Protein AF-A0A317HH00-F1 (afdb_monomer)

Radius of gyration: 15.21 Å; Cα contacts (8 Å, |Δi|>4): 54; chains: 1; bounding box: 40×16×40 Å

Nearest PDB structures (foldseek):
  6grj-assembly1_F  TM=3.739E-01  e=3.096E+00  Aeromonas hydrophila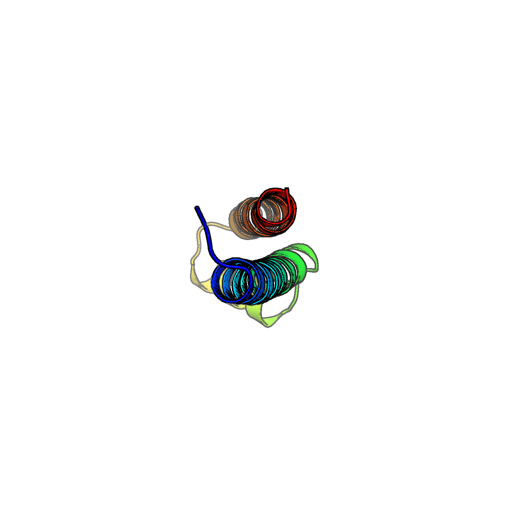
  7a0g-assembly1_JJJ  TM=3.721E-01  e=2.917E+00  Serratia marcescens
  7a0g-assembly1_FFF  TM=3.728E-01  e=4.169E+00  Serratia marcescens
  1wp7-assembly1_A  TM=3.720E-01  e=6.322E+00  Henipavirus nipahense
  7nsu-assembly1_D  TM=3.505E-01  e=5.289E+00  Escherichia coli

pLDDT: mean 96.28, std 5.49, range [68.44, 98.69]

Solvent-accessible surface area (backbone atoms only — not comparable to full-atom values): 3488 Å² total; per-residue (Å²): 132,87,51,72,69,59,55,51,53,51,51,54,52,39,52,51,51,22,51,51,29,34,52,57,10,45,40,34,61,71,55,38,64,72,46,51,52,53,37,55,74,67,66,82,44,67,68,58,43,45,55,52,12,51,50,29,35,52,47,21,56,62,56,76,112

Structure (mmCIF, N/CA/C/O backbone):
data_AF-A0A317HH00-F1
#
_entry.id   AF-A0A317HH00-F1
#
loop_
_atom_site.group_PDB
_atom_site.id
_atom_site.type_symbol
_atom_site.label_atom_id
_atom_site.label_alt_id
_atom_site.label_comp_id
_atom_site.label_asym_id
_atom_site.label_entity_id
_atom_site.label_seq_id
_atom_site.pdbx_PDB_ins_code
_atom_site.Cartn_x
_atom_site.Cartn_y
_atom_site.Cartn_z
_atom_site.occupancy
_atom_site.B_iso_or_equiv
_atom_site.auth_seq_id
_atom_site.auth_comp_id
_atom_site.auth_asym_id
_atom_site.auth_atom_id
_atom_site.pdbx_PDB_model_num
ATOM 1 N N . MET A 1 1 ? -26.908 -5.763 18.209 1.00 68.44 1 MET A N 1
ATOM 2 C CA . MET A 1 1 ? -26.157 -4.776 19.019 1.00 68.44 1 MET A CA 1
ATOM 3 C C . MET A 1 1 ? -24.710 -5.240 19.099 1.00 68.44 1 MET A C 1
ATOM 5 O O . MET A 1 1 ? -24.461 -6.294 19.666 1.00 68.44 1 MET A O 1
ATOM 9 N N . ARG A 1 2 ? -23.769 -4.548 18.452 1.00 70.94 2 ARG A N 1
ATOM 10 C CA . ARG A 1 2 ? -22.341 -4.915 18.487 1.00 70.94 2 ARG A CA 1
ATOM 1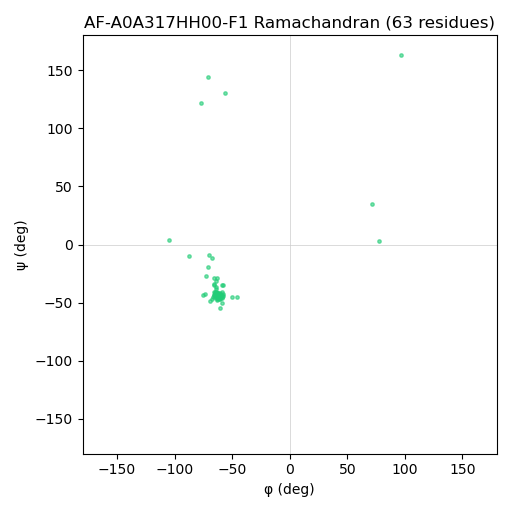1 C C . ARG A 1 2 ? -21.788 -4.462 19.844 1.00 70.94 2 ARG A C 1
ATOM 13 O O . ARG A 1 2 ? -21.949 -3.299 20.206 1.00 70.94 2 ARG A O 1
ATOM 20 N N . SER A 1 3 ? -21.237 -5.375 20.634 1.00 84.00 3 SER A N 1
ATOM 21 C CA . SER A 1 3 ? -20.708 -5.062 21.963 1.00 84.00 3 SER A CA 1
ATOM 22 C C . SER A 1 3 ? -19.412 -4.245 21.850 1.00 84.00 3 SER A C 1
ATOM 24 O O . SER A 1 3 ? -18.613 -4.456 20.940 1.00 84.00 3 SER A O 1
ATOM 26 N N . ARG A 1 4 ? -19.194 -3.302 22.781 1.00 86.25 4 ARG A N 1
ATOM 27 C CA . ARG A 1 4 ? -18.014 -2.409 22.813 1.00 86.25 4 ARG A CA 1
ATOM 28 C C . ARG A 1 4 ? -16.665 -3.123 22.573 1.00 86.25 4 ARG A C 1
ATOM 30 O O . ARG A 1 4 ? -15.906 -2.612 21.752 1.00 86.25 4 ARG A O 1
ATOM 37 N N . PRO A 1 5 ? -16.358 -4.285 23.193 1.00 91.25 5 PRO A N 1
ATOM 38 C CA . PRO A 1 5 ? -15.100 -4.994 22.931 1.00 91.25 5 PRO A CA 1
ATOM 39 C C . PRO A 1 5 ? -14.979 -5.492 21.487 1.00 91.25 5 PRO A C 1
ATOM 41 O O . PRO A 1 5 ? -13.908 -5.392 20.900 1.00 91.25 5 PRO A O 1
ATOM 44 N N . VAL A 1 6 ? -16.074 -5.964 20.882 1.00 93.69 6 VAL A N 1
ATOM 45 C CA . VAL A 1 6 ? -16.074 -6.429 19.487 1.00 93.69 6 VAL A CA 1
ATOM 46 C C . VAL A 1 6 ? -15.760 -5.272 18.545 1.00 93.69 6 VAL A C 1
ATOM 48 O O . VAL A 1 6 ? -14.947 -5.426 17.641 1.00 93.69 6 VAL A O 1
ATOM 51 N N . THR A 1 7 ? -16.343 -4.095 18.780 1.00 94.38 7 THR A N 1
ATOM 52 C CA . THR A 1 7 ? -16.044 -2.895 17.987 1.00 94.38 7 THR A CA 1
ATOM 53 C C . THR A 1 7 ? -14.570 -2.498 18.083 1.00 94.38 7 THR A C 1
ATOM 55 O O . THR A 1 7 ? -13.967 -2.193 17.061 1.00 94.38 7 THR A O 1
ATOM 58 N N . ILE A 1 8 ? -13.972 -2.545 19.278 1.00 95.44 8 ILE A N 1
ATOM 59 C CA . ILE A 1 8 ? -12.547 -2.226 19.469 1.00 95.44 8 ILE A CA 1
ATOM 60 C C . ILE A 1 8 ? -11.662 -3.221 18.713 1.00 95.44 8 ILE A C 1
ATOM 62 O O . ILE A 1 8 ? -10.772 -2.803 17.980 1.00 95.44 8 ILE A O 1
ATOM 66 N N . ILE A 1 9 ? -11.930 -4.523 18.848 1.00 96.38 9 ILE A N 1
ATOM 67 C CA . ILE A 1 9 ? -11.168 -5.574 18.156 1.00 96.38 9 ILE A CA 1
ATOM 68 C C . ILE A 1 9 ? -11.217 -5.366 16.641 1.00 96.38 9 ILE A C 1
ATOM 70 O O . ILE A 1 9 ? -10.190 -5.442 15.972 1.00 96.38 9 ILE A O 1
ATOM 74 N N . LEU A 1 1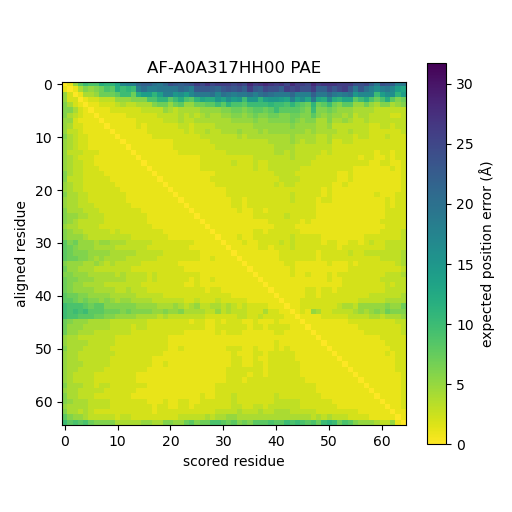0 ? -12.399 -5.065 16.105 1.00 95.69 10 LEU A N 1
ATOM 75 C CA . LEU A 1 10 ? -12.568 -4.816 14.678 1.00 95.69 10 LEU A CA 1
ATOM 76 C C . LEU A 1 10 ? -11.761 -3.609 14.210 1.00 95.69 10 LEU A C 1
ATOM 78 O O . LEU A 1 10 ? -11.060 -3.725 13.215 1.00 95.69 10 LEU A O 1
ATOM 82 N N . TRP A 1 11 ? -11.799 -2.498 14.946 1.00 96.75 11 TRP A N 1
ATOM 83 C CA . TRP A 1 11 ? -11.008 -1.311 14.614 1.00 96.75 11 TRP A CA 1
ATOM 84 C C . TRP A 1 11 ? -9.504 -1.574 14.658 1.00 96.75 11 TRP A C 1
ATOM 86 O O . TRP A 1 11 ? -8.780 -1.141 13.766 1.00 96.75 11 TRP A O 1
ATOM 96 N N . VAL A 1 12 ? -9.026 -2.313 15.662 1.00 97.31 12 VAL A N 1
ATOM 97 C CA . VAL A 1 12 ? -7.608 -2.685 15.761 1.00 97.31 12 VAL A CA 1
ATOM 98 C C . VAL A 1 12 ? -7.186 -3.528 14.558 1.00 97.31 12 VAL A C 1
ATOM 100 O O . VAL A 1 12 ? -6.169 -3.233 13.932 1.00 97.31 12 VAL A O 1
ATOM 103 N N . LEU A 1 13 ? -7.981 -4.539 14.194 1.00 97.44 13 LEU A N 1
ATOM 104 C CA . LEU A 1 13 ? -7.716 -5.368 13.016 1.00 97.44 13 LEU A CA 1
AT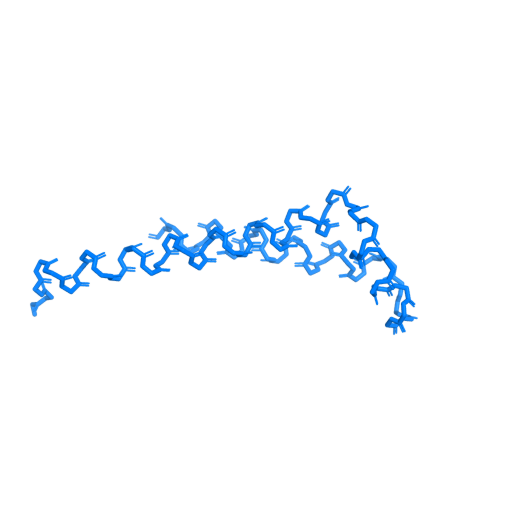OM 105 C C . LEU A 1 13 ? -7.774 -4.549 11.720 1.00 97.44 13 LEU A C 1
ATOM 107 O O . LEU A 1 13 ? -6.920 -4.711 10.856 1.00 97.44 13 LEU A O 1
ATOM 111 N N . GLN A 1 14 ? -8.741 -3.645 11.599 1.00 97.38 14 GLN A N 1
ATOM 112 C CA . GLN A 1 14 ? -8.932 -2.786 10.432 1.00 97.38 14 GLN A CA 1
ATOM 113 C C . GLN A 1 14 ? -7.737 -1.848 10.224 1.00 97.38 14 GLN A C 1
ATOM 115 O O . GLN A 1 14 ? -7.198 -1.786 9.121 1.00 97.38 14 GLN A O 1
ATOM 120 N N . ILE A 1 15 ? -7.249 -1.204 11.290 1.00 98.19 15 ILE A N 1
ATOM 121 C CA . ILE A 1 15 ? -6.038 -0.371 11.251 1.00 98.19 15 ILE A CA 1
ATOM 122 C C . ILE A 1 15 ? -4.807 -1.212 10.903 1.00 98.19 15 ILE A C 1
ATOM 124 O O . ILE A 1 15 ? -3.996 -0.790 10.080 1.00 98.19 15 ILE A O 1
ATOM 128 N N . ALA A 1 16 ? -4.666 -2.403 11.492 1.00 98.44 16 ALA A N 1
ATOM 129 C CA . ALA A 1 16 ? -3.541 -3.287 11.199 1.00 98.44 16 ALA A CA 1
ATOM 130 C C . ALA A 1 16 ? -3.510 -3.691 9.715 1.00 98.44 16 ALA A C 1
ATOM 132 O O . ALA A 1 16 ? -2.470 -3.573 9.066 1.00 98.44 16 ALA A O 1
ATOM 133 N N . VAL A 1 17 ? -4.650 -4.098 9.149 1.00 98.25 17 VAL A N 1
ATOM 134 C CA . VAL A 1 17 ? -4.751 -4.461 7.726 1.00 98.25 17 VAL A CA 1
ATOM 135 C C . VAL A 1 17 ? -4.522 -3.245 6.827 1.00 98.25 17 VAL A C 1
ATOM 137 O O . VAL A 1 17 ? -3.757 -3.344 5.867 1.00 98.25 17 VAL A O 1
ATOM 140 N N . ALA A 1 18 ? -5.108 -2.088 7.148 1.00 98.44 18 ALA A N 1
ATOM 141 C CA . ALA A 1 18 ? -4.877 -0.854 6.398 1.00 98.44 18 ALA A CA 1
ATOM 142 C C . ALA A 1 18 ? -3.386 -0.475 6.382 1.00 98.44 18 ALA A C 1
ATOM 144 O O . ALA A 1 18 ? -2.843 -0.150 5.327 1.00 98.44 18 ALA A O 1
ATOM 145 N N . ALA A 1 19 ? -2.691 -0.596 7.518 1.00 98.50 19 ALA A N 1
ATOM 146 C CA . ALA A 1 19 ? -1.254 -0.354 7.602 1.00 98.50 19 ALA A CA 1
ATOM 147 C C . ALA A 1 19 ? -0.448 -1.332 6.731 1.00 98.50 19 ALA A C 1
ATOM 149 O O . ALA A 1 19 ? 0.457 -0.904 6.014 1.00 98.50 19 ALA A O 1
ATOM 150 N N . MET A 1 20 ? -0.791 -2.625 6.731 1.00 98.56 20 MET A N 1
ATOM 151 C CA . MET A 1 20 ? -0.132 -3.619 5.872 1.00 98.56 20 MET A CA 1
ATOM 152 C C . MET A 1 20 ? -0.291 -3.281 4.387 1.00 98.56 20 MET A C 1
ATOM 154 O O . MET A 1 20 ? 0.693 -3.300 3.647 1.00 98.56 20 MET A O 1
ATOM 158 N N . PHE A 1 21 ? -1.504 -2.925 3.960 1.00 98.50 21 PHE A N 1
ATOM 159 C CA . PHE A 1 21 ? -1.781 -2.524 2.580 1.00 98.50 21 PHE A CA 1
ATOM 160 C C . PHE A 1 21 ? -1.045 -1.235 2.206 1.00 98.50 21 PHE A C 1
ATOM 162 O O . PHE A 1 21 ? -0.474 -1.151 1.122 1.00 98.50 21 PHE A O 1
ATOM 169 N N . LEU A 1 22 ? -0.993 -0.253 3.109 1.00 98.44 22 LEU A N 1
ATOM 170 C CA . LEU A 1 22 ? -0.291 1.005 2.867 1.00 98.44 22 LEU A CA 1
ATOM 171 C C . LEU A 1 22 ? 1.223 0.799 2.734 1.00 98.44 22 LEU A C 1
ATOM 173 O O . LEU A 1 22 ? 1.840 1.392 1.854 1.00 98.44 22 LEU A O 1
ATOM 177 N N . ILE A 1 23 ? 1.825 -0.062 3.558 1.00 98.62 23 ILE A N 1
ATOM 178 C CA . ILE A 1 23 ? 3.253 -0.402 3.466 1.00 98.62 23 ILE A CA 1
ATOM 179 C C . ILE A 1 23 ? 3.535 -1.182 2.175 1.00 98.62 23 ILE A C 1
ATOM 181 O O . ILE A 1 23 ? 4.471 -0.859 1.438 1.00 98.62 23 ILE A O 1
ATOM 185 N N . ALA A 1 24 ? 2.718 -2.191 1.866 1.00 98.38 24 ALA A N 1
ATOM 186 C CA . ALA A 1 24 ? 2.874 -2.999 0.661 1.00 98.38 24 ALA A CA 1
ATOM 187 C C . ALA A 1 24 ? 2.705 -2.156 -0.613 1.00 98.38 24 ALA A C 1
ATOM 189 O O . ALA A 1 24 ? 3.561 -2.215 -1.500 1.00 98.38 24 ALA A O 1
ATOM 190 N N . GLY A 1 25 ? 1.664 -1.328 -0.676 1.00 98.50 25 GLY A N 1
ATOM 191 C CA . GLY A 1 25 ? 1.368 -0.485 -1.830 1.00 98.50 25 GLY A CA 1
ATOM 192 C C . GLY A 1 25 ? 2.329 0.687 -1.939 1.00 98.50 25 GLY A C 1
ATOM 193 O O . GLY A 1 25 ? 2.863 0.961 -3.012 1.00 98.50 25 GLY A O 1
ATOM 194 N N . GLY A 1 26 ? 2.639 1.328 -0.813 1.00 98.56 26 GLY A N 1
ATOM 195 C CA . GLY A 1 26 ? 3.617 2.407 -0.734 1.00 98.56 26 GLY A CA 1
ATOM 196 C C . GLY A 1 26 ? 5.008 1.957 -1.172 1.00 98.56 26 GLY A C 1
ATOM 197 O O . GLY A 1 26 ? 5.632 2.638 -1.978 1.00 98.56 26 GLY A O 1
ATOM 198 N N . SER A 1 27 ? 5.475 0.781 -0.735 1.00 98.56 27 SER A N 1
ATOM 199 C CA . SER A 1 27 ? 6.772 0.236 -1.174 1.00 98.56 27 SER A CA 1
ATOM 200 C C . SER A 1 27 ? 6.805 -0.070 -2.673 1.00 98.56 27 SER A C 1
ATOM 202 O O . SER A 1 27 ? 7.819 0.192 -3.329 1.00 98.56 27 SER A O 1
ATOM 204 N N . LYS A 1 28 ? 5.686 -0.551 -3.241 1.00 98.50 28 LYS A N 1
ATOM 205 C CA . LYS A 1 28 ? 5.533 -0.688 -4.692 1.00 98.50 28 LYS A CA 1
ATOM 206 C C . LYS A 1 28 ? 5.650 0.672 -5.352 1.00 98.50 28 LYS A C 1
ATOM 208 O O . LYS A 1 28 ? 6.506 0.811 -6.209 1.00 98.50 28 LYS A O 1
ATOM 213 N N . LEU A 1 29 ? 4.875 1.678 -4.960 1.00 98.38 29 LEU A N 1
ATOM 214 C CA . LEU A 1 29 ? 4.878 2.992 -5.617 1.00 98.38 29 LEU A CA 1
ATOM 215 C C . LEU A 1 29 ? 6.201 3.754 -5.458 1.00 98.38 29 LEU A C 1
ATOM 217 O O . LEU A 1 29 ? 6.646 4.394 -6.408 1.00 98.38 29 LEU A O 1
ATOM 221 N N . ALA A 1 30 ? 6.862 3.617 -4.309 1.00 98.38 30 ALA A N 1
ATOM 222 C CA . ALA A 1 30 ? 8.168 4.208 -4.026 1.00 98.38 30 ALA A CA 1
ATOM 223 C C . ALA A 1 30 ? 9.321 3.560 -4.814 1.00 98.38 30 ALA A C 1
ATOM 225 O O . ALA A 1 30 ? 10.439 4.065 -4.780 1.00 98.38 30 ALA A O 1
ATOM 226 N N . GLY A 1 31 ? 9.075 2.447 -5.516 1.00 97.44 31 GLY A N 1
ATOM 227 C CA . GLY A 1 31 ? 10.102 1.766 -6.304 1.00 97.44 31 GLY A CA 1
ATOM 228 C C . GLY A 1 31 ? 11.143 1.054 -5.444 1.00 97.44 31 GLY A C 1
ATOM 229 O O . GLY A 1 31 ? 12.310 1.002 -5.823 1.00 97.44 31 GLY A O 1
ATOM 230 N N . ALA A 1 32 ? 10.740 0.502 -4.293 1.00 98.38 32 ALA A N 1
ATOM 231 C CA . ALA A 1 32 ? 11.638 -0.293 -3.461 1.00 98.38 32 ALA A CA 1
ATOM 232 C C . ALA A 1 32 ? 12.235 -1.453 -4.279 1.00 98.38 32 ALA A C 1
ATOM 234 O O . ALA A 1 32 ? 11.486 -2.196 -4.918 1.00 98.38 32 ALA A O 1
ATOM 235 N N . ALA A 1 33 ? 13.562 -1.629 -4.232 1.00 98.25 33 ALA A N 1
ATOM 236 C CA . ALA A 1 33 ? 14.276 -2.613 -5.055 1.00 98.25 33 ALA A CA 1
ATOM 237 C C . ALA A 1 33 ? 13.666 -4.031 -4.997 1.00 98.25 33 ALA A C 1
ATOM 239 O O . ALA A 1 33 ? 13.372 -4.568 -6.063 1.00 98.25 33 ALA A O 1
ATOM 240 N N . PRO A 1 34 ? 13.301 -4.589 -3.818 1.00 98.19 34 PRO A N 1
ATOM 241 C CA . PRO A 1 34 ? 12.664 -5.907 -3.757 1.00 98.19 34 PRO A CA 1
ATOM 242 C C . PRO A 1 34 ? 11.345 -5.994 -4.539 1.00 98.19 34 PRO A C 1
ATOM 244 O O . PRO A 1 34 ? 11.030 -7.029 -5.121 1.00 98.19 34 PRO A O 1
ATOM 247 N N . MET A 1 35 ? 10.565 -4.906 -4.573 1.00 98.19 35 MET A N 1
ATOM 248 C CA . MET A 1 35 ? 9.317 -4.851 -5.338 1.00 98.19 35 MET A CA 1
ATOM 249 C C . MET A 1 35 ? 9.607 -4.717 -6.831 1.00 98.19 35 MET A C 1
ATOM 251 O O . MET A 1 35 ? 8.993 -5.404 -7.635 1.00 98.19 35 MET A O 1
ATOM 255 N N . VAL A 1 36 ? 10.551 -3.864 -7.227 1.00 98.25 36 VAL A N 1
ATOM 256 C CA . VAL A 1 36 ? 10.935 -3.724 -8.641 1.00 98.25 36 VAL A CA 1
ATOM 257 C C . VAL A 1 36 ? 11.425 -5.063 -9.202 1.00 98.25 36 VAL A C 1
ATOM 259 O O . VAL A 1 36 ? 10.947 -5.472 -10.263 1.00 98.25 36 VAL A O 1
ATOM 262 N N . ASP A 1 37 ? 12.282 -5.769 -8.465 1.00 98.44 37 ASP A N 1
ATOM 263 C CA . ASP A 1 37 ? 12.858 -7.058 -8.860 1.00 98.44 37 ASP A CA 1
ATOM 264 C C . ASP A 1 37 ? 11.805 -8.165 -8.945 1.00 98.44 37 ASP A C 1
ATOM 266 O O . ASP A 1 37 ? 11.760 -8.904 -9.928 1.00 98.44 37 ASP A O 1
ATOM 270 N N . MET A 1 38 ? 10.891 -8.235 -7.973 1.00 98.12 38 MET A N 1
ATOM 271 C CA . MET A 1 38 ? 9.769 -9.176 -8.015 1.00 98.12 38 MET A CA 1
ATOM 272 C C . MET A 1 38 ? 8.901 -8.964 -9.264 1.00 98.12 38 MET A C 1
ATOM 274 O O . MET A 1 38 ? 8.553 -9.925 -9.948 1.00 98.12 38 MET A O 1
ATOM 278 N N . TYR A 1 39 ? 8.573 -7.713 -9.603 1.00 97.94 39 TYR A N 1
ATOM 279 C CA . TYR A 1 39 ? 7.773 -7.412 -10.797 1.00 97.94 39 TYR A CA 1
ATOM 280 C C . TYR A 1 39 ? 8.553 -7.596 -12.108 1.00 97.94 39 TYR A C 1
ATOM 282 O O . TYR A 1 39 ? 7.947 -7.931 -13.127 1.00 97.94 39 TYR A O 1
ATOM 290 N N . ASN A 1 40 ? 9.882 -7.450 -12.091 1.00 98.12 40 ASN A N 1
ATOM 291 C CA . ASN A 1 40 ? 10.734 -7.850 -13.213 1.00 98.12 40 ASN A CA 1
ATOM 292 C C . ASN A 1 40 ? 10.679 -9.367 -13.433 1.00 98.12 40 ASN A C 1
ATOM 294 O O . ASN A 1 40 ? 10.505 -9.802 -14.569 1.00 98.12 40 ASN A O 1
ATOM 298 N N . ALA A 1 41 ? 10.751 -10.162 -12.362 1.00 98.38 41 ALA A N 1
ATOM 299 C CA . ALA A 1 41 ? 10.645 -11.619 -12.438 1.00 98.38 41 ALA A CA 1
ATOM 300 C C . ALA A 1 41 ? 9.269 -12.094 -12.946 1.00 98.38 41 ALA A C 1
ATOM 302 O O . ALA A 1 41 ? 9.188 -13.105 -13.637 1.00 98.38 41 ALA A O 1
ATOM 303 N N . ILE A 1 42 ? 8.196 -11.346 -12.657 1.00 97.56 42 ILE A N 1
ATOM 304 C CA . ILE A 1 42 ? 6.848 -11.602 -13.195 1.00 97.56 42 ILE A CA 1
ATOM 305 C C . ILE A 1 42 ? 6.786 -11.398 -14.725 1.00 97.56 42 ILE A C 1
ATOM 307 O O . ILE A 1 42 ? 5.978 -12.038 -15.392 1.00 97.56 42 ILE A O 1
ATOM 311 N N . GLY A 1 43 ? 7.617 -10.521 -15.303 1.00 97.00 43 GLY A N 1
ATOM 312 C CA . GLY A 1 43 ? 7.775 -10.385 -16.760 1.00 97.00 43 GLY A CA 1
ATOM 313 C C . GLY A 1 43 ? 6.666 -9.624 -17.506 1.00 97.00 43 GLY A C 1
ATOM 314 O O . GLY A 1 43 ? 6.732 -9.488 -18.722 1.00 97.00 43 GLY A O 1
ATOM 315 N N . VAL A 1 44 ? 5.668 -9.080 -16.802 1.00 96.75 44 VAL A N 1
ATOM 316 C CA . VAL A 1 44 ? 4.550 -8.303 -17.395 1.00 96.75 44 VAL A CA 1
ATOM 317 C C . VAL A 1 44 ? 4.887 -6.805 -17.545 1.00 96.75 44 VAL A C 1
ATOM 319 O O . VAL A 1 44 ? 4.177 -6.049 -18.212 1.00 96.75 44 VAL A O 1
ATOM 322 N N . GLY A 1 45 ? 6.003 -6.370 -16.952 1.00 95.94 45 GLY A N 1
ATOM 323 C CA . GLY A 1 45 ? 6.492 -4.991 -16.978 1.00 95.94 45 GLY A CA 1
ATOM 324 C C . GLY A 1 45 ? 6.112 -4.167 -15.741 1.00 95.94 45 GLY A C 1
ATOM 325 O O . GLY A 1 45 ? 5.216 -4.505 -14.969 1.00 95.94 45 GLY A O 1
ATOM 326 N N . GLN A 1 46 ? 6.806 -3.041 -15.552 1.00 98.06 46 GLN A N 1
ATOM 327 C CA . GLN A 1 46 ? 6.709 -2.222 -14.334 1.00 98.06 46 GLN A CA 1
ATOM 328 C C . GLN A 1 46 ? 5.378 -1.463 -14.185 1.00 98.06 46 GLN A C 1
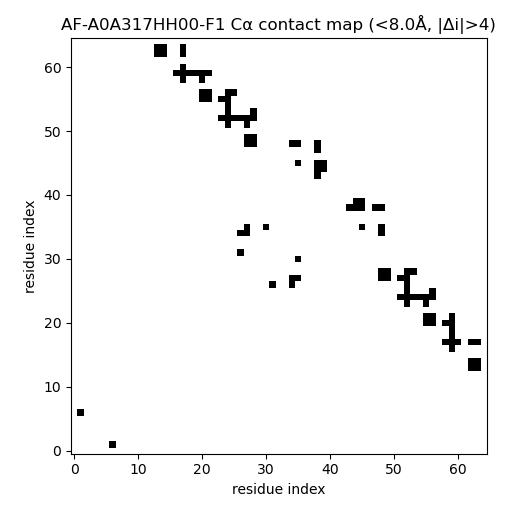ATOM 330 O O . GLN A 1 46 ? 5.018 -1.096 -13.070 1.00 98.06 46 GLN A O 1
ATOM 335 N N . TRP A 1 47 ? 4.607 -1.264 -15.262 1.00 98.12 47 TRP A N 1
ATOM 336 C CA . TRP A 1 47 ? 3.272 -0.646 -15.187 1.00 98.12 47 TRP A CA 1
ATOM 337 C C . TRP A 1 47 ? 2.337 -1.425 -14.245 1.00 98.12 47 TRP A C 1
ATOM 339 O O . TRP A 1 47 ? 1.569 -0.822 -13.495 1.00 98.12 47 TRP A O 1
ATOM 349 N N . PHE A 1 48 ? 2.467 -2.757 -14.211 1.00 98.25 48 PHE A N 1
ATOM 350 C CA . PHE A 1 48 ? 1.678 -3.624 -13.341 1.00 98.25 48 PHE A CA 1
ATOM 351 C C . PHE A 1 48 ? 1.992 -3.387 -11.851 1.00 98.25 48 PHE A C 1
ATOM 353 O O . PHE A 1 48 ? 1.081 -3.406 -11.021 1.00 98.25 48 PHE A O 1
ATOM 360 N N . ARG A 1 49 ? 3.250 -3.059 -11.506 1.00 98.50 49 ARG A N 1
ATOM 361 C CA . ARG A 1 49 ? 3.640 -2.634 -10.144 1.00 98.50 49 ARG A CA 1
ATOM 362 C C . ARG A 1 49 ? 2.931 -1.350 -9.733 1.00 98.50 49 ARG A C 1
ATOM 364 O O . ARG A 1 49 ? 2.493 -1.233 -8.593 1.00 98.50 49 ARG A O 1
ATOM 371 N N . TYR A 1 50 ? 2.828 -0.384 -10.644 1.00 98.62 50 TYR A N 1
ATOM 372 C CA . TYR A 1 50 ? 2.142 0.872 -10.351 1.00 98.62 50 TYR A CA 1
ATOM 373 C C . TYR A 1 50 ? 0.642 0.655 -10.146 1.00 98.62 50 TYR A C 1
ATOM 375 O O . TYR A 1 50 ? 0.102 1.131 -9.154 1.00 98.62 50 TYR A O 1
ATOM 383 N N . VAL A 1 51 ? -0.013 -0.129 -11.010 1.00 98.56 51 VAL A N 1
ATOM 384 C CA . VAL A 1 51 ? -1.449 -0.436 -10.880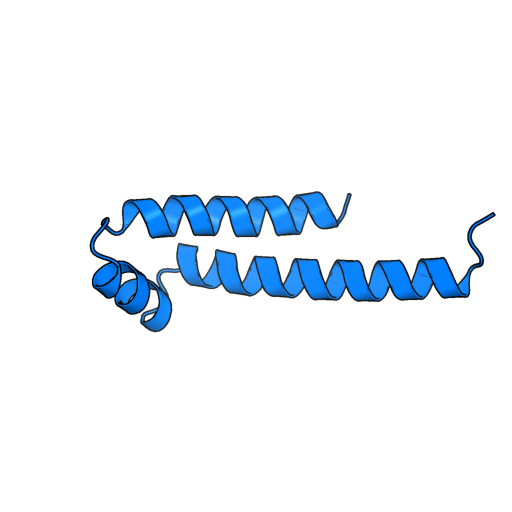 1.00 98.56 51 VAL A CA 1
ATOM 385 C C . VAL A 1 51 ? -1.758 -1.122 -9.549 1.00 98.56 51 VAL A C 1
ATOM 387 O O . VAL A 1 51 ? -2.627 -0.672 -8.806 1.00 98.56 51 VAL A O 1
ATOM 390 N N . THR A 1 52 ? -1.019 -2.176 -9.211 1.00 98.38 52 THR A N 1
ATOM 391 C CA . THR A 1 52 ? -1.192 -2.903 -7.942 1.00 98.38 52 THR A CA 1
ATOM 392 C C . THR A 1 52 ? -0.871 -2.034 -6.729 1.00 98.38 52 THR A C 1
ATOM 394 O O . THR A 1 52 ? -1.647 -2.020 -5.778 1.00 98.38 52 THR A O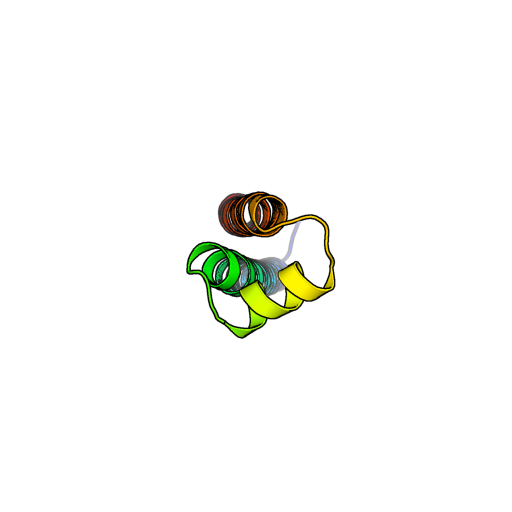 1
ATOM 397 N N . GLY A 1 53 ? 0.210 -1.249 -6.773 1.00 98.56 53 GLY A N 1
ATOM 398 C CA . GLY A 1 53 ? 0.556 -0.307 -5.710 1.00 98.56 53 GLY A CA 1
ATOM 399 C C . GLY A 1 53 ? -0.541 0.732 -5.462 1.00 98.56 53 GLY A C 1
ATOM 400 O O . GLY A 1 53 ? -0.907 0.977 -4.315 1.00 98.56 53 GLY A O 1
ATOM 401 N N . THR A 1 54 ? -1.125 1.298 -6.522 1.00 98.69 54 THR A N 1
ATOM 402 C CA . THR A 1 54 ? -2.248 2.239 -6.408 1.00 98.69 54 THR A CA 1
ATOM 403 C C . THR A 1 54 ? -3.498 1.569 -5.842 1.00 98.69 54 THR A C 1
ATOM 405 O O . THR A 1 54 ? -4.153 2.158 -4.983 1.00 98.69 54 THR A O 1
ATOM 408 N N . ILE A 1 55 ? -3.815 0.341 -6.268 1.00 98.69 55 ILE A N 1
ATOM 409 C CA . ILE A 1 55 ? -4.948 -0.425 -5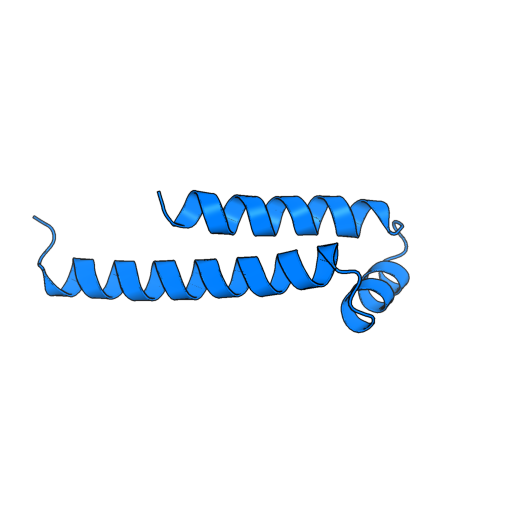.724 1.00 98.69 55 ILE A CA 1
ATOM 410 C C . ILE A 1 55 ? -4.751 -0.698 -4.230 1.00 98.69 55 ILE A C 1
ATOM 412 O O . ILE A 1 55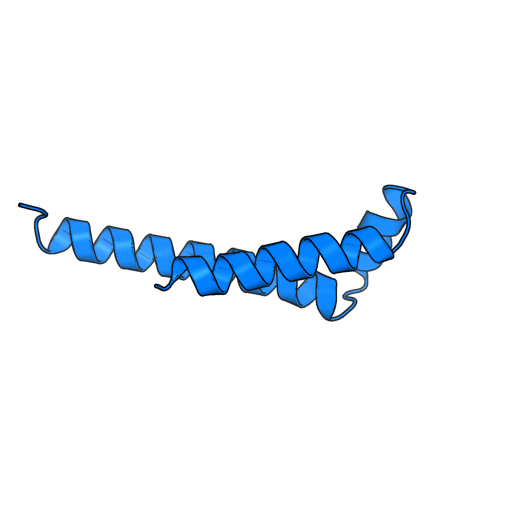 ? -5.682 -0.504 -3.450 1.00 98.69 55 ILE A O 1
ATOM 416 N N . GLU A 1 56 ? -3.557 -1.114 -3.812 1.00 98.62 56 GLU A N 1
ATOM 417 C CA . GLU A 1 56 ? -3.254 -1.405 -2.408 1.00 98.62 56 GLU A CA 1
ATOM 418 C C . GLU A 1 56 ? -3.337 -0.148 -1.530 1.00 98.62 56 GLU A C 1
ATOM 420 O O . GLU A 1 56 ? -3.990 -0.180 -0.487 1.00 98.62 56 GLU A O 1
ATOM 425 N N . VAL A 1 57 ? -2.766 0.980 -1.970 1.00 98.56 57 VAL A N 1
ATOM 426 C CA . VAL A 1 57 ? -2.874 2.258 -1.241 1.00 98.56 57 VAL A CA 1
ATOM 427 C C . VAL A 1 57 ? -4.322 2.754 -1.197 1.00 98.56 57 VAL A C 1
ATOM 429 O O . VAL A 1 57 ? -4.797 3.160 -0.137 1.00 98.56 57 VAL A O 1
ATOM 432 N N . GLY A 1 58 ? -5.051 2.684 -2.314 1.00 98.44 58 GLY A N 1
ATOM 433 C CA . GLY A 1 58 ? -6.469 3.045 -2.360 1.00 98.44 58 GLY A CA 1
ATOM 434 C C . GLY A 1 58 ? -7.314 2.180 -1.423 1.00 98.44 58 GLY A C 1
ATOM 435 O O . GLY A 1 58 ? -8.150 2.699 -0.689 1.00 98.44 58 GLY A O 1
ATOM 436 N N . SER A 1 59 ? -7.039 0.875 -1.375 1.00 98.19 59 SER A N 1
ATOM 437 C CA . SER A 1 59 ? -7.705 -0.064 -0.467 1.00 98.19 59 SER A CA 1
ATOM 438 C C . SER A 1 59 ? -7.393 0.241 0.998 1.00 98.19 59 SER A C 1
ATOM 440 O O . SER A 1 59 ? -8.302 0.206 1.819 1.00 98.19 59 SER A O 1
ATOM 442 N N . ALA A 1 60 ? -6.148 0.597 1.335 1.00 98.19 60 ALA A N 1
ATOM 443 C CA . ALA A 1 60 ? -5.782 1.008 2.692 1.00 98.19 60 ALA A CA 1
ATOM 444 C C . ALA A 1 60 ? -6.588 2.225 3.169 1.00 98.19 60 ALA A C 1
ATOM 446 O O . ALA A 1 60 ? -7.025 2.259 4.316 1.00 98.19 60 ALA A O 1
ATOM 447 N N . ILE A 1 61 ? -6.809 3.203 2.286 1.00 97.38 61 ILE A N 1
ATOM 448 C CA . ILE A 1 61 ? -7.612 4.395 2.588 1.00 97.38 61 ILE A CA 1
ATOM 449 C C . ILE A 1 61 ? -9.088 4.016 2.747 1.00 97.38 61 ILE A C 1
ATOM 451 O O . ILE A 1 61 ? -9.711 4.385 3.740 1.00 97.38 61 ILE A O 1
ATOM 455 N N . LEU A 1 62 ? -9.640 3.253 1.798 1.00 97.19 62 LEU A N 1
ATOM 456 C CA . LEU A 1 62 ? -11.041 2.818 1.828 1.00 97.19 62 LEU A CA 1
ATOM 457 C C . LEU A 1 62 ? -11.358 1.926 3.031 1.00 97.19 62 LEU A C 1
ATOM 459 O O . LEU A 1 62 ? -12.481 1.939 3.517 1.00 97.19 62 LEU A O 1
ATOM 463 N N . LEU A 1 63 ? -10.373 1.182 3.537 1.00 96.69 63 LEU A N 1
ATOM 464 C CA . LEU A 1 63 ? -10.513 0.382 4.748 1.00 96.69 63 LEU A CA 1
ATOM 465 C C . LEU A 1 63 ? -10.678 1.217 6.016 1.00 96.69 63 LEU A C 1
ATOM 467 O O . LEU A 1 63 ? -10.983 0.621 7.035 1.00 96.69 63 LEU A O 1
ATOM 471 N N . LEU A 1 64 ? -10.462 2.532 6.020 1.00 93.69 64 LEU A N 1
ATOM 472 C CA . LEU A 1 64 ? -10.570 3.365 7.229 1.00 93.69 64 LEU A CA 1
ATOM 473 C C . LEU A 1 64 ? -11.841 4.231 7.274 1.00 93.69 64 LEU A C 1
ATOM 475 O O . LEU A 1 64 ? -11.996 5.019 8.209 1.00 93.69 64 LEU A O 1
ATOM 479 N N . VAL A 1 65 ? -12.729 4.085 6.286 1.00 89.06 65 VAL A N 1
ATOM 480 C CA . VAL A 1 65 ? -14.006 4.810 6.155 1.00 89.06 65 VAL A CA 1
ATOM 481 C C . VAL A 1 65 ? -15.167 3.864 6.440 1.00 89.06 65 VAL A C 1
ATOM 483 O O . VAL A 1 65 ? -16.091 4.285 7.171 1.00 89.06 65 VAL A O 1
#

Secondary structure (DSSP, 8-state):
---HHHHHHHHHHHHHHHHHHHHHHHHHHTT-HHHHHHHHHH-S-HHHHHHHHHHHHHHHHHTT-

Mean predicted aligned error: 3.22 Å

Sequence (65 aa):
MRSRPVTIILWVLQIAVAAMFLIAGGSKLAGAAPMVDMYNAIGVGQWFRYVTGTIEVGSAILLLV

Foldseek 3Di:
DQDPVNVVVLLVVLLVQLVVLLVQLVCLCVPPVVNVVVVVVVVPDSVVSNVSSVVSNVVSVVSND